Protein AF-R6I8E8-F1 (afdb_monomer)

Nearest PDB structures (foldseek):
  5uh7-assembly1_A  TM=8.854E-01  e=2.512E+00  Mycobacterium tuberculosis H37Rv
  6koq-assembly1_D  TM=9.025E-01  e=3.747E+00  Mycobacterium tuberculosis H37Rv
  6cce-assembly1_D  TM=8.654E-01  e=3.505E+00  Mycolicibacterium smegmatis MC2 155
  6vvs-assembly1_D  TM=8.801E-01  e=8.332E+00  Mycolicibacterium smegmatis MC2 155
  8bqs-assembly1_BD  TM=5.566E-01  e=8.906E+00  Tetrahymena thermophila SB210

Secondary structure (DSSP, 8-state):
---HHHHHHHHHHHHHHHHHHHHHTT--HHHHHHHHHHHHHHHHHHHHHHHHHTT-

Radius of gyration: 13.48 Å; Cα contacts (8 Å, |Δi|>4): 25; chains: 1; bounding box: 30×12×37 Å

Foldseek 3Di:
DDDLVVVLVVLVVVLVCVLVVCVVVVHDPVVNVVSNVVSVVVSVVSVVVVVVVVVD

Mean predicted aligned error: 6.42 Å

Sequence (56 aa):
MIDFNLLCNILSPGIFVILAGGLITGYDTATLIVIGVIGYSLVFLMRRLAKRQRKQ

Structure (mmCIF, N/CA/C/O backbone):
data_AF-R6I8E8-F1
#
_entry.id   AF-R6I8E8-F1
#
loop_
_atom_site.group_PDB
_atom_site.id
_atom_site.type_symbol
_atom_site.label_atom_id
_atom_site.label_alt_id
_atom_site.label_comp_id
_atom_site.label_asym_id
_atom_site.label_entity_id
_atom_site.label_seq_id
_atom_site.pdbx_PDB_ins_code
_atom_site.Cartn_x
_atom_site.Cartn_y
_atom_site.Cartn_z
_atom_site.occupancy
_atom_site.B_iso_or_equiv
_atom_site.auth_seq_id
_atom_site.auth_comp_id
_atom_site.auth_asym_id
_atom_site.auth_atom_id
_atom_site.pdbx_PDB_model_num
ATOM 1 N N . MET A 1 1 ? -1.915 -5.892 24.246 1.00 50.72 1 MET A N 1
ATOM 2 C CA . MET A 1 1 ? -3.136 -5.624 23.459 1.00 50.72 1 MET A CA 1
ATOM 3 C C . MET A 1 1 ? -2.671 -4.970 22.166 1.00 50.72 1 MET A C 1
ATOM 5 O O . MET A 1 1 ? -2.036 -3.930 22.249 1.00 50.72 1 MET A O 1
ATOM 9 N N . ILE A 1 2 ? -2.800 -5.632 21.012 1.00 60.75 2 ILE A N 1
ATOM 10 C CA . ILE A 1 2 ? -2.331 -5.054 19.740 1.00 60.75 2 ILE A CA 1
ATOM 11 C C . ILE A 1 2 ? -3.302 -3.942 19.350 1.00 60.75 2 ILE A C 1
ATOM 13 O O . ILE A 1 2 ? -4.501 -4.184 19.206 1.00 60.75 2 ILE A O 1
ATOM 17 N N . ASP A 1 3 ? -2.786 -2.726 19.197 1.00 72.94 3 ASP A N 1
ATOM 18 C CA . ASP A 1 3 ? -3.593 -1.549 18.908 1.00 72.94 3 ASP A CA 1
ATOM 19 C C . ASP A 1 3 ? -3.848 -1.454 17.395 1.00 72.94 3 ASP A C 1
ATOM 21 O O . ASP A 1 3 ? -3.114 -0.826 16.628 1.00 72.94 3 ASP A O 1
ATOM 25 N N . PHE A 1 4 ? -4.888 -2.156 16.934 1.00 69.31 4 PHE A N 1
ATOM 26 C CA . PHE A 1 4 ? -5.288 -2.214 15.519 1.00 69.31 4 PHE A CA 1
ATOM 27 C C . PHE A 1 4 ? -5.523 -0.832 14.897 1.00 69.31 4 PHE A C 1
ATOM 29 O O . PHE A 1 4 ? -5.439 -0.677 13.677 1.00 69.31 4 PHE A O 1
ATOM 36 N N . ASN A 1 5 ? -5.821 0.166 15.728 1.00 71.12 5 ASN A N 1
ATOM 37 C CA . ASN A 1 5 ? -6.037 1.535 15.296 1.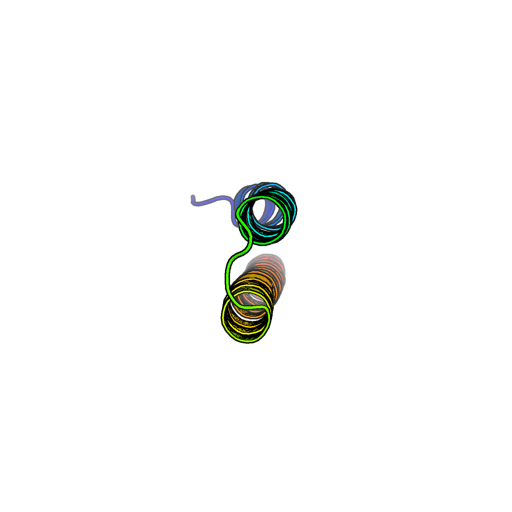00 71.12 5 ASN A CA 1
ATOM 38 C C . ASN A 1 5 ? -4.710 2.204 14.899 1.00 71.12 5 ASN A C 1
ATOM 40 O O . ASN A 1 5 ? -4.622 2.770 13.810 1.00 71.12 5 ASN A O 1
ATOM 44 N N . LEU A 1 6 ? -3.657 2.044 15.713 1.00 72.62 6 LEU A N 1
ATOM 45 C CA . LEU A 1 6 ? -2.288 2.452 15.366 1.00 72.62 6 LEU A CA 1
ATOM 46 C C . LEU A 1 6 ? -1.775 1.710 14.130 1.00 72.62 6 LEU A C 1
ATOM 48 O O . LEU A 1 6 ? -1.220 2.338 13.229 1.00 72.62 6 LEU A O 1
ATOM 52 N N . LEU A 1 7 ? -2.022 0.398 14.048 1.00 74.19 7 LEU A N 1
ATOM 53 C CA . LEU A 1 7 ? -1.617 -0.399 12.891 1.00 74.19 7 LEU A CA 1
ATOM 54 C C . LEU A 1 7 ? -2.277 0.117 11.605 1.00 74.19 7 LEU A C 1
ATOM 56 O O . LEU A 1 7 ? -1.586 0.353 10.623 1.00 74.19 7 LEU A O 1
ATOM 60 N N . CYS A 1 8 ? -3.587 0.385 11.618 1.00 73.94 8 CYS A N 1
ATOM 61 C CA . CYS A 1 8 ? -4.280 0.984 10.471 1.00 73.94 8 CYS A CA 1
ATOM 62 C C . CYS A 1 8 ? -3.748 2.378 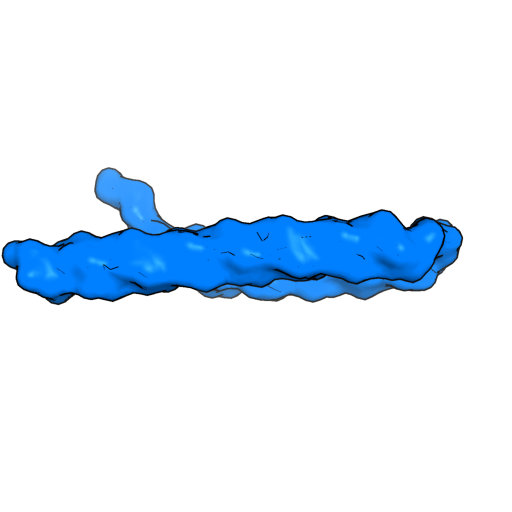10.118 1.00 73.94 8 CYS A C 1
ATOM 64 O O . CYS A 1 8 ? -3.687 2.724 8.937 1.00 73.94 8 CYS A O 1
ATOM 66 N N . ASN A 1 9 ? -3.382 3.174 11.124 1.00 77.44 9 ASN A N 1
ATOM 67 C CA . ASN A 1 9 ? -2.889 4.533 10.925 1.00 77.44 9 ASN A CA 1
ATOM 68 C C . ASN A 1 9 ? -1.501 4.565 10.264 1.00 77.44 9 ASN A C 1
ATOM 70 O O . ASN A 1 9 ? -1.210 5.493 9.519 1.00 77.44 9 ASN A O 1
ATOM 74 N N . ILE A 1 10 ? -0.671 3.542 10.495 1.00 78.00 10 ILE A N 1
ATOM 75 C CA . ILE A 1 10 ? 0.662 3.390 9.884 1.00 78.00 10 ILE A CA 1
ATOM 76 C C . ILE A 1 10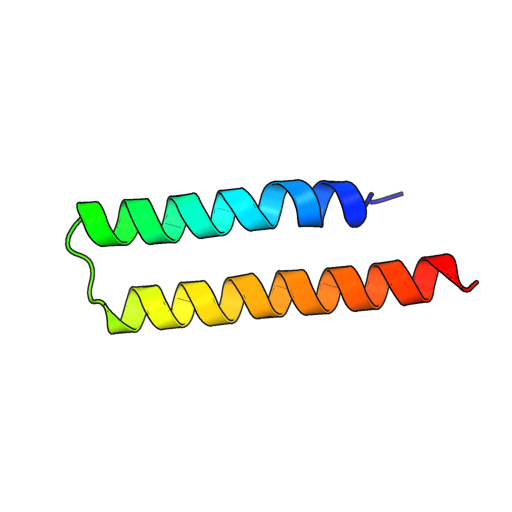 ? 0.586 2.628 8.549 1.00 78.00 10 ILE A C 1
ATOM 78 O O . ILE A 1 10 ? 1.343 2.907 7.621 1.00 78.00 10 ILE A O 1
ATOM 82 N N . LEU A 1 11 ? -0.357 1.693 8.414 1.00 79.38 11 LEU A N 1
ATOM 83 C CA . LEU A 1 11 ? -0.484 0.848 7.228 1.00 79.38 11 LEU A CA 1
ATOM 84 C C . LEU A 1 11 ? -0.941 1.644 5.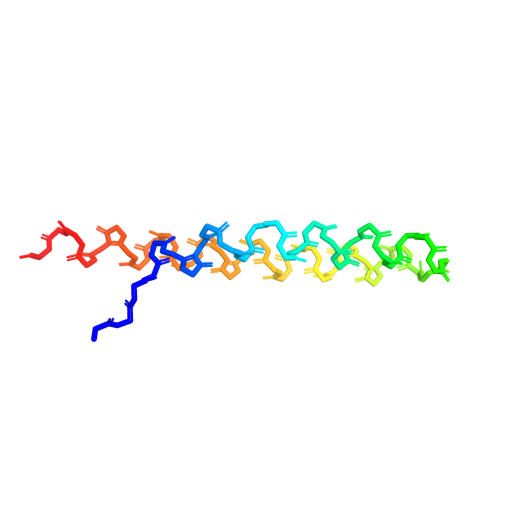996 1.00 79.38 11 LEU A C 1
ATOM 86 O O . LEU A 1 11 ? -0.415 1.423 4.911 1.00 79.38 11 LEU A O 1
ATOM 90 N N . SER A 1 12 ? -1.844 2.621 6.151 1.00 75.19 12 SER A N 1
ATOM 91 C CA . SER A 1 12 ? -2.244 3.516 5.050 1.00 75.19 12 SER A CA 1
ATOM 92 C C . SER A 1 12 ? -1.072 4.294 4.421 1.00 75.19 12 SER A C 1
ATOM 94 O O . SER A 1 12 ? -0.890 4.180 3.208 1.00 75.19 12 SER A O 1
ATOM 96 N N . PRO A 1 13 ? -0.257 5.054 5.181 1.00 81.62 13 PRO A N 1
ATOM 97 C CA . PRO A 1 13 ? 0.911 5.727 4.616 1.00 81.62 13 PRO A CA 1
ATOM 98 C C . PRO A 1 13 ? 1.984 4.735 4.145 1.00 81.62 13 PRO A C 1
ATOM 100 O O . PRO A 1 13 ? 2.617 4.988 3.125 1.00 81.62 13 PRO A O 1
ATOM 103 N N . GLY A 1 14 ? 2.144 3.578 4.799 1.00 83.31 14 GLY A N 1
ATOM 104 C CA . GLY A 1 14 ? 3.059 2.525 4.341 1.00 83.31 14 GLY A CA 1
ATOM 105 C C . GLY A 1 14 ? 2.715 1.988 2.946 1.00 83.31 14 GLY A C 1
ATOM 106 O O . GLY A 1 14 ? 3.590 1.895 2.088 1.00 83.31 14 GLY A O 1
ATOM 107 N N . ILE A 1 15 ? 1.436 1.710 2.675 1.00 84.50 15 ILE A N 1
ATOM 108 C CA . ILE A 1 15 ? 0.966 1.283 1.344 1.00 84.50 15 ILE A CA 1
ATOM 109 C C . ILE A 1 15 ? 1.215 2.381 0.304 1.00 84.50 15 ILE A C 1
ATOM 111 O O . ILE A 1 15 ? 1.632 2.087 -0.815 1.00 84.50 15 ILE A O 1
ATOM 115 N N . PHE A 1 16 ? 1.009 3.645 0.679 1.00 84.19 16 PHE A N 1
ATOM 116 C CA . PHE A 1 16 ? 1.256 4.782 -0.205 1.00 84.19 16 PHE A CA 1
ATOM 117 C C . PHE A 1 16 ? 2.735 4.902 -0.591 1.00 84.19 16 PHE A C 1
ATOM 119 O O . PHE A 1 16 ? 3.047 5.117 -1.758 1.00 84.19 16 PHE A O 1
ATOM 126 N N . VAL A 1 17 ? 3.649 4.692 0.360 1.00 87.19 17 VAL A N 1
ATOM 127 C CA . VAL A 1 17 ? 5.098 4.687 0.105 1.00 87.19 17 VAL A CA 1
ATOM 128 C C . VAL A 1 17 ? 5.504 3.524 -0.798 1.00 87.19 17 VAL A C 1
ATOM 130 O O . VAL A 1 17 ? 6.312 3.722 -1.698 1.00 87.19 17 VAL A O 1
ATOM 133 N N . ILE A 1 18 ? 4.929 2.332 -0.614 1.00 85.06 18 ILE A N 1
ATOM 134 C CA . ILE A 1 18 ? 5.222 1.168 -1.468 1.00 85.06 18 ILE A CA 1
ATOM 135 C C . ILE A 1 18 ? 4.743 1.413 -2.906 1.00 85.06 18 ILE A C 1
ATOM 137 O O . ILE A 1 18 ? 5.472 1.132 -3.854 1.00 85.06 18 ILE A O 1
ATOM 141 N N . LEU A 1 19 ? 3.549 1.985 -3.075 1.00 84.44 19 LEU A N 1
ATOM 142 C CA .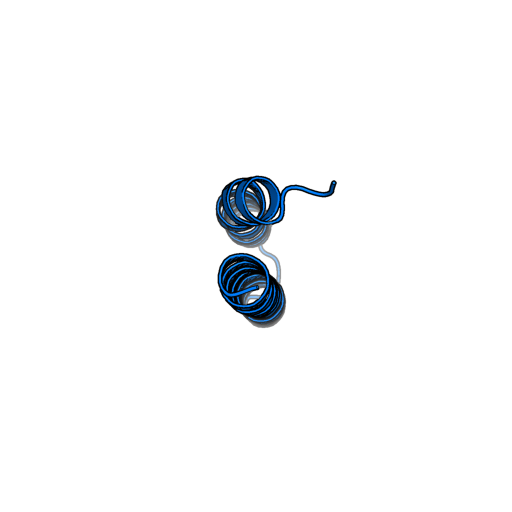 LEU A 1 19 ? 3.013 2.358 -4.386 1.00 84.44 19 LEU A CA 1
ATOM 143 C C . LEU A 1 19 ? 3.841 3.466 -5.048 1.00 84.44 19 LEU A C 1
ATOM 145 O O . LEU A 1 19 ? 4.221 3.335 -6.207 1.00 84.44 19 LEU A O 1
ATOM 149 N N . ALA A 1 20 ? 4.162 4.537 -4.321 1.00 85.31 20 ALA A N 1
ATOM 150 C CA . ALA A 1 20 ? 4.980 5.629 -4.842 1.00 85.31 20 ALA A CA 1
ATOM 151 C C . ALA A 1 20 ? 6.401 5.152 -5.188 1.00 85.31 20 ALA A C 1
ATOM 153 O O . ALA A 1 20 ? 6.921 5.472 -6.254 1.00 85.31 20 ALA A O 1
ATOM 154 N N . GLY A 1 21 ? 7.003 4.332 -4.325 1.00 86.44 21 GLY A N 1
ATOM 155 C CA . GLY A 1 21 ? 8.319 3.737 -4.541 1.00 86.44 21 GLY A CA 1
ATOM 156 C C . GLY A 1 21 ? 8.344 2.804 -5.750 1.00 86.44 21 GLY A C 1
ATOM 157 O O . GLY A 1 21 ? 9.247 2.915 -6.578 1.00 86.44 21 GLY A O 1
ATOM 158 N N . GLY A 1 22 ? 7.329 1.948 -5.902 1.00 83.25 22 GLY A N 1
ATOM 159 C CA . GLY A 1 22 ? 7.161 1.086 -7.076 1.00 83.25 22 GLY A CA 1
ATOM 160 C C . GLY A 1 22 ? 6.994 1.878 -8.376 1.00 83.25 22 GLY A C 1
ATOM 161 O O . GLY A 1 22 ? 7.517 1.484 -9.414 1.00 83.25 22 GLY A O 1
ATOM 162 N N . LEU A 1 23 ? 6.319 3.028 -8.316 1.00 84.44 23 LEU A N 1
ATOM 163 C CA . LEU A 1 23 ? 6.072 3.860 -9.493 1.00 84.44 23 LEU A CA 1
ATOM 164 C C . LEU A 1 23 ? 7.360 4.565 -9.927 1.00 84.44 23 LEU A C 1
ATOM 166 O O . LEU A 1 23 ? 7.671 4.614 -11.113 1.00 84.44 23 LEU A O 1
ATOM 170 N N . ILE A 1 24 ? 8.138 5.057 -8.959 1.00 86.44 24 ILE A N 1
ATOM 171 C CA . ILE A 1 24 ? 9.431 5.712 -9.197 1.00 86.44 24 ILE A CA 1
ATOM 172 C C . ILE A 1 24 ? 10.480 4.718 -9.715 1.00 86.44 24 ILE A C 1
ATOM 174 O O . ILE A 1 24 ? 11.290 5.073 -10.567 1.00 86.44 24 ILE A O 1
ATOM 178 N N . THR A 1 25 ? 10.467 3.472 -9.237 1.00 84.88 25 THR A N 1
ATOM 179 C CA . THR A 1 25 ? 11.391 2.422 -9.705 1.00 84.88 25 THR A CA 1
ATOM 180 C C . THR A 1 25 ? 11.009 1.825 -11.062 1.00 84.88 25 THR A C 1
ATOM 182 O O . THR A 1 25 ? 11.747 0.988 -11.576 1.00 84.88 25 THR A O 1
ATOM 185 N N . GLY A 1 26 ? 9.898 2.263 -11.670 1.00 83.62 26 GLY A N 1
ATOM 186 C CA . GLY A 1 26 ? 9.450 1.776 -12.977 1.00 83.62 26 GLY A CA 1
ATOM 187 C C . GLY A 1 26 ? 8.930 0.339 -12.942 1.00 83.62 26 GLY A C 1
ATOM 188 O O . GLY A 1 26 ? 8.982 -0.354 -13.956 1.00 83.62 26 GLY A O 1
ATOM 189 N N . TYR A 1 27 ? 8.458 -0.125 -11.780 1.00 83.88 27 TYR A N 1
ATOM 190 C CA . TYR A 1 27 ? 7.836 -1.439 -11.660 1.00 83.88 27 TYR A CA 1
ATOM 191 C C . TYR A 1 27 ? 6.529 -1.493 -12.454 1.00 83.88 27 TYR A C 1
ATOM 193 O O . TYR A 1 27 ? 5.834 -0.490 -12.634 1.00 83.88 27 TYR A O 1
ATOM 201 N N . ASP A 1 28 ? 6.180 -2.697 -12.900 1.00 86.88 28 ASP A N 1
ATOM 202 C CA . ASP A 1 28 ? 4.983 -2.921 -13.696 1.00 86.88 28 ASP A CA 1
ATOM 203 C C . ASP A 1 28 ? 3.718 -2.422 -12.973 1.00 86.88 28 ASP A C 1
ATOM 205 O O . ASP A 1 28 ? 3.465 -2.733 -11.801 1.00 86.88 28 ASP A O 1
ATOM 209 N N 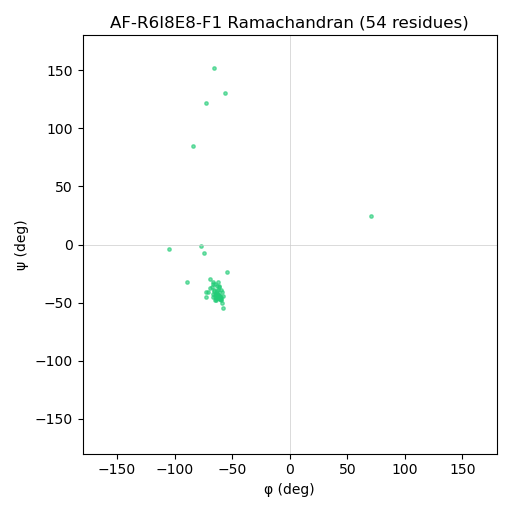. THR A 1 29 ? 2.909 -1.636 -13.686 1.00 83.94 29 THR A N 1
ATOM 210 C CA . THR A 1 29 ? 1.739 -0.961 -13.115 1.00 83.94 29 THR A CA 1
ATOM 211 C C . THR A 1 29 ? 0.703 -1.959 -12.601 1.00 83.94 29 THR A C 1
ATOM 213 O O . THR A 1 29 ? 0.055 -1.687 -11.589 1.00 83.94 29 THR A O 1
ATOM 216 N N . ALA A 1 30 ? 0.573 -3.137 -13.223 1.00 86.12 30 ALA A N 1
ATOM 217 C CA . ALA A 1 30 ? -0.340 -4.168 -12.739 1.00 86.12 30 ALA A CA 1
ATOM 218 C C . ALA A 1 30 ? 0.116 -4.706 -11.376 1.00 86.12 30 ALA A C 1
ATOM 220 O O . ALA A 1 30 ? -0.705 -4.886 -10.476 1.00 86.12 30 ALA A O 1
ATOM 221 N N . THR A 1 31 ? 1.427 -4.871 -11.183 1.00 85.12 31 THR A N 1
ATOM 222 C CA . THR A 1 31 ? 1.996 -5.309 -9.898 1.00 85.12 31 THR A CA 1
ATOM 223 C C . THR A 1 31 ? 1.729 -4.281 -8.799 1.00 85.12 31 THR A C 1
ATOM 225 O O . THR A 1 31 ? 1.295 -4.644 -7.703 1.00 85.12 31 THR A O 1
ATOM 228 N N . LEU A 1 32 ? 1.896 -2.988 -9.098 1.00 85.12 32 LEU A N 1
ATOM 229 C CA . LEU A 1 32 ? 1.547 -1.914 -8.164 1.00 85.12 32 LEU A CA 1
ATOM 230 C C . LEU A 1 32 ? 0.070 -1.944 -7.779 1.00 85.12 32 LEU A C 1
ATOM 232 O O . LEU A 1 32 ? -0.256 -1.867 -6.596 1.00 85.12 32 LEU A O 1
ATOM 236 N N . ILE A 1 33 ? -0.823 -2.072 -8.762 1.00 86.19 33 ILE A N 1
ATOM 237 C CA . ILE A 1 33 ? -2.268 -2.114 -8.518 1.00 86.19 33 ILE A CA 1
ATOM 238 C C . ILE A 1 33 ? -2.614 -3.295 -7.607 1.00 86.19 33 ILE A C 1
ATOM 240 O O . ILE A 1 33 ? -3.345 -3.115 -6.634 1.00 86.19 33 ILE A O 1
ATOM 244 N N . VAL A 1 34 ? -2.049 -4.479 -7.860 1.00 90.12 34 VAL A N 1
ATOM 245 C CA . VAL A 1 3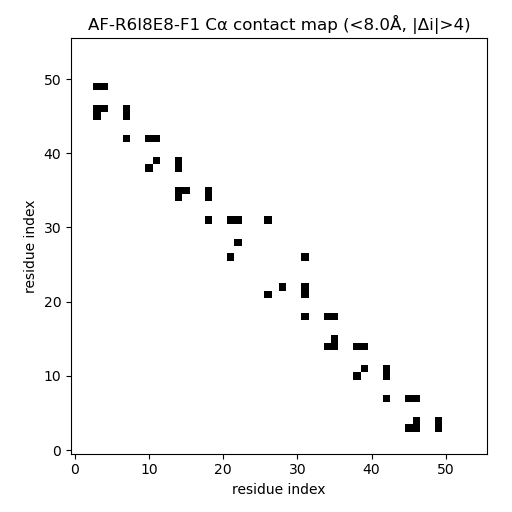4 ? -2.261 -5.669 -7.020 1.00 90.12 34 VAL A CA 1
ATOM 246 C C . VAL A 1 34 ? -1.809 -5.415 -5.581 1.00 90.12 34 VAL A C 1
ATOM 248 O O . VAL A 1 34 ? -2.571 -5.676 -4.647 1.00 90.12 34 VAL A O 1
ATOM 251 N N . ILE A 1 35 ? -0.619 -4.845 -5.383 1.00 86.81 35 ILE A N 1
ATOM 252 C CA . ILE A 1 35 ? -0.108 -4.505 -4.046 1.00 86.81 35 ILE A CA 1
ATOM 253 C C . ILE A 1 35 ? -1.023 -3.486 -3.354 1.00 86.81 35 ILE A C 1
ATOM 255 O O . ILE A 1 35 ? -1.357 -3.654 -2.178 1.00 86.81 35 ILE A O 1
ATOM 259 N N . GLY A 1 36 ? -1.480 -2.465 -4.081 1.00 85.81 36 GLY A N 1
ATOM 260 C CA . GLY A 1 36 ? -2.412 -1.462 -3.571 1.00 85.81 36 GLY A CA 1
ATOM 261 C C . GLY A 1 36 ? -3.738 -2.073 -3.120 1.00 85.81 36 GLY A C 1
ATOM 262 O O . GLY A 1 36 ? -4.194 -1.800 -2.009 1.00 85.81 36 GLY A O 1
ATOM 263 N N . VAL A 1 37 ? -4.327 -2.947 -3.940 1.00 88.62 37 VAL A N 1
ATOM 264 C CA . VAL A 1 37 ? -5.595 -3.631 -3.637 1.00 88.62 37 VAL A CA 1
ATOM 265 C C . VAL A 1 37 ? -5.448 -4.558 -2.431 1.00 88.62 37 VAL A C 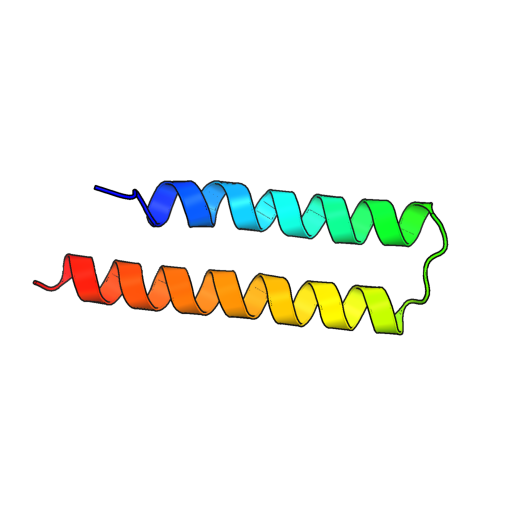1
ATOM 267 O O . VAL A 1 37 ? -6.295 -4.523 -1.534 1.00 88.62 37 VAL A O 1
ATOM 270 N N . ILE A 1 38 ? -4.372 -5.347 -2.358 1.00 89.31 38 ILE A N 1
ATOM 271 C CA . ILE A 1 38 ? -4.112 -6.250 -1.226 1.00 89.31 38 ILE A CA 1
ATOM 272 C C . ILE A 1 38 ? -3.903 -5.441 0.060 1.00 89.31 38 ILE A C 1
ATOM 274 O O . ILE A 1 38 ? -4.537 -5.721 1.083 1.00 89.31 38 ILE A O 1
ATOM 278 N N . GLY A 1 39 ? -3.071 -4.399 0.000 1.00 86.19 39 GLY A N 1
ATOM 279 C CA . GLY A 1 39 ? -2.785 -3.523 1.132 1.00 86.19 39 GLY A CA 1
ATOM 280 C C . GLY A 1 39 ? -4.044 -2.845 1.674 1.00 86.19 39 GLY A C 1
ATOM 281 O O . GLY A 1 39 ? -4.334 -2.926 2.870 1.00 86.19 39 GLY A O 1
ATOM 282 N N . TYR A 1 40 ? -4.844 -2.226 0.802 1.00 83.62 40 TYR A N 1
ATOM 283 C CA . TYR A 1 40 ? -6.084 -1.566 1.220 1.00 83.62 40 TYR A CA 1
ATOM 284 C C . TYR A 1 40 ? -7.136 -2.552 1.735 1.00 83.62 40 TYR A C 1
ATOM 286 O O . TYR A 1 40 ? -7.856 -2.232 2.685 1.00 83.62 40 TYR A O 1
ATOM 294 N N . SER A 1 41 ? -7.201 -3.761 1.173 1.00 86.38 41 SER A N 1
ATOM 295 C CA . SER A 1 41 ? -8.102 -4.816 1.656 1.00 86.38 41 SER A CA 1
ATOM 296 C C . SER A 1 41 ? -7.764 -5.234 3.089 1.00 86.38 41 SER A C 1
ATOM 298 O O . SER A 1 41 ? -8.668 -5.388 3.914 1.00 86.38 41 SER A O 1
ATOM 300 N N . LEU A 1 42 ? -6.473 -5.340 3.423 1.00 84.50 42 LEU A N 1
ATOM 301 C CA . LEU A 1 42 ? -5.994 -5.615 4.782 1.00 84.50 42 LEU A CA 1
ATOM 302 C C . LEU A 1 42 ? -6.344 -4.486 5.759 1.00 84.50 42 LEU A C 1
ATOM 304 O O . LEU A 1 42 ? -6.881 -4.760 6.835 1.00 84.50 42 LEU A O 1
ATOM 308 N N . VAL A 1 43 ? -6.125 -3.222 5.375 1.00 83.25 43 VAL A N 1
ATOM 309 C CA . VAL A 1 43 ? -6.528 -2.051 6.184 1.00 83.25 43 VAL A CA 1
ATOM 310 C C . VAL A 1 43 ? -8.036 -2.070 6.443 1.00 83.25 43 VAL A C 1
ATOM 312 O O . VAL A 1 43 ? -8.489 -1.842 7.568 1.00 83.25 43 VAL A O 1
ATOM 315 N N . PHE A 1 44 ? -8.831 -2.363 5.412 1.00 83.62 44 PHE A N 1
ATOM 316 C CA . PHE A 1 44 ? -10.282 -2.445 5.524 1.00 83.62 44 PHE A CA 1
ATOM 317 C C . PHE A 1 44 ? -10.717 -3.558 6.486 1.00 83.62 44 PHE A C 1
ATOM 319 O O . PHE A 1 44 ? -11.566 -3.326 7.355 1.00 83.62 44 PHE A O 1
ATOM 326 N N . LEU A 1 45 ? -10.107 -4.744 6.388 1.00 84.94 45 LEU A N 1
ATOM 327 C CA . LEU A 1 45 ? -10.374 -5.863 7.292 1.00 84.94 45 LEU A CA 1
ATOM 328 C C . LEU A 1 45 ? -10.005 -5.518 8.738 1.00 84.94 45 LEU A C 1
ATOM 330 O O . LEU A 1 45 ? -10.819 -5.727 9.639 1.00 84.94 45 LEU A O 1
ATOM 334 N N . MET A 1 46 ? -8.830 -4.928 8.962 1.00 81.75 46 MET A N 1
ATOM 335 C CA . MET A 1 46 ? -8.387 -4.509 10.294 1.00 81.75 46 MET A CA 1
ATOM 336 C C . MET A 1 46 ? -9.303 -3.440 10.890 1.00 81.75 46 MET A C 1
ATOM 338 O O . MET A 1 46 ? -9.714 -3.574 12.042 1.00 81.75 46 MET A O 1
ATOM 342 N N . ARG A 1 47 ? -9.725 -2.431 10.112 1.00 80.25 47 ARG A N 1
ATOM 343 C CA . ARG A 1 47 ? -10.732 -1.448 10.559 1.00 80.25 47 ARG A CA 1
ATOM 344 C C . ARG A 1 47 ? -12.055 -2.114 10.921 1.00 80.25 47 ARG A C 1
ATOM 346 O O . ARG A 1 47 ? -12.698 -1.717 11.895 1.00 80.25 47 ARG A O 1
ATOM 353 N N . ARG A 1 48 ? -12.483 -3.118 10.152 1.00 81.75 48 ARG A N 1
ATOM 354 C CA . ARG A 1 48 ? -13.720 -3.863 10.425 1.00 81.75 48 ARG A CA 1
ATOM 355 C C . ARG A 1 48 ? -13.613 -4.668 11.721 1.00 81.75 48 ARG A C 1
ATOM 357 O O . ARG A 1 48 ? -14.558 -4.655 12.508 1.00 81.75 48 ARG A O 1
ATOM 364 N N . LEU A 1 49 ? -12.477 -5.320 11.959 1.00 82.00 49 LEU A N 1
ATOM 365 C CA . LEU A 1 49 ? -12.198 -6.059 13.194 1.00 82.00 49 LEU A CA 1
ATOM 366 C C . LEU A 1 49 ? -12.097 -5.120 14.402 1.00 82.00 49 LEU A C 1
ATOM 368 O O . LEU A 1 49 ? -12.754 -5.368 15.409 1.00 82.00 49 LEU A O 1
ATOM 372 N N . ALA A 1 50 ? -11.391 -3.994 14.274 1.00 76.06 50 ALA A N 1
ATOM 373 C CA . ALA A 1 50 ? -11.299 -2.971 15.317 1.00 76.06 50 ALA A CA 1
ATOM 374 C C . ALA A 1 50 ? -12.681 -2.408 15.696 1.00 76.06 50 ALA A C 1
ATOM 376 O O . ALA A 1 50 ? -12.990 -2.249 16.875 1.00 76.06 50 ALA A O 1
ATOM 377 N N . LYS A 1 51 ? -13.567 -2.177 14.713 1.00 76.38 51 LYS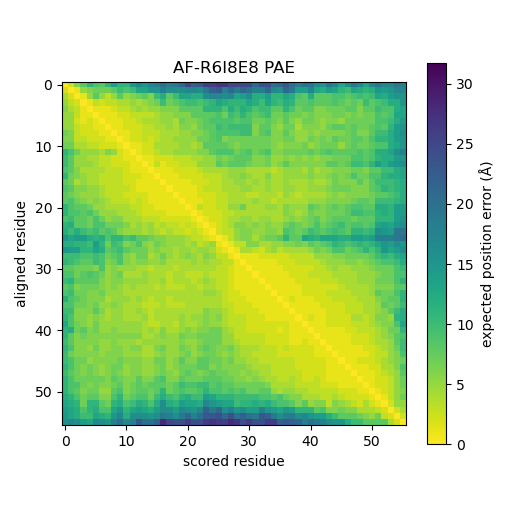 A N 1
ATOM 378 C CA . LYS A 1 51 ? -14.962 -1.776 14.973 1.00 76.38 51 LYS A CA 1
ATOM 379 C C . LYS A 1 51 ? -15.779 -2.851 15.693 1.00 76.38 51 LYS A C 1
ATOM 381 O O . LYS A 1 51 ? -16.662 -2.496 16.466 1.00 76.38 51 LYS A O 1
ATOM 386 N N . ARG A 1 52 ? -15.526 -4.140 15.432 1.00 74.56 52 ARG A N 1
ATOM 387 C CA . ARG A 1 52 ? -16.192 -5.242 16.150 1.00 74.56 52 ARG A CA 1
ATOM 388 C C . ARG A 1 52 ? -15.702 -5.355 17.591 1.00 74.56 52 ARG A C 1
ATOM 390 O O . ARG A 1 52 ? -16.526 -5.522 18.477 1.00 74.56 52 ARG A O 1
ATOM 397 N N . GLN A 1 53 ? -14.400 -5.194 17.810 1.00 67.88 53 GLN A N 1
ATOM 398 C CA . GLN A 1 53 ? -13.781 -5.190 19.139 1.00 67.88 53 GLN A CA 1
ATOM 399 C C . GLN A 1 53 ? -14.288 -4.030 20.007 1.00 67.88 53 GLN A C 1
ATOM 401 O O . GLN A 1 53 ? -14.502 -4.213 21.191 1.00 67.88 53 GLN A O 1
ATOM 406 N N . ARG A 1 54 ? -14.559 -2.857 19.417 1.00 61.38 54 ARG A N 1
ATOM 407 C CA . ARG A 1 54 ? -15.105 -1.693 20.144 1.00 61.38 54 ARG A CA 1
ATOM 408 C C . ARG A 1 54 ? -16.592 -1.799 20.525 1.00 61.38 54 ARG A C 1
ATOM 410 O O . ARG A 1 54 ? -17.112 -0.871 21.133 1.00 61.38 54 ARG A O 1
ATOM 417 N N . LYS A 1 55 ? -17.293 -2.837 20.054 1.00 54.69 55 LYS A N 1
ATOM 418 C CA . LYS A 1 55 ? -18.722 -3.086 20.317 1.00 54.69 55 LYS A CA 1
ATOM 419 C C . LYS A 1 55 ? -18.958 -4.209 21.337 1.00 54.69 55 LYS A C 1
ATOM 421 O O . LYS A 1 55 ? -20.120 -4.466 21.642 1.00 54.69 55 LYS A O 1
ATOM 426 N N . GLN A 1 56 ? -17.898 -4.872 21.802 1.00 46.25 56 GLN A N 1
ATOM 427 C CA . GLN A 1 56 ? -17.911 -5.697 23.014 1.00 46.25 56 GLN A CA 1
ATOM 428 C C . GLN A 1 56 ? -17.472 -4.847 24.201 1.00 46.25 56 GLN A C 1
ATOM 430 O O . GLN A 1 56 ? -17.962 -5.143 25.308 1.00 46.25 56 GLN A O 1
#

pLDDT: mean 79.53, std 9.45, range [46.25, 90.12]

Solvent-accessible surface area (backbone atoms only — not comparable to full-atom values): 3200 Å² total; per-residue (Å²): 132,86,58,50,66,60,51,43,65,50,46,56,59,49,46,49,50,53,44,53,51,37,57,74,71,67,50,60,67,68,59,40,51,52,52,50,53,54,47,52,50,51,43,51,50,42,52,54,50,48,55,53,62,74,72,112